Protein AF-A0A483YXN3-F1 (afdb_monomer_lite)

pLDDT: mean 80.59, std 6.84, range [56.97, 89.44]

Organism: Klebsiella pneumoniae (NCBI:txid573)

Radius of gyration: 17.23 Å; chains: 1; bounding box: 40×21×51 Å

Sequence (98 aa):
ALVPIDTSTLFNSQFREVVIKGTRLTGRIGYSANYAAYVHEAKGIHLGKNTPRPVRKGEAPGSRGNIWDTSGEPKFLEKGAENARDRVDAVIRREMEL

Foldseek 3Di:
DQADDQPCQFVVQWDWDWDDDPPDIDIDIDGPDPCVVVRQQPPCPCACVFAADDDDVPDDTNPRTHPHYNRHDRNCRVVVCVVCVVVVVVVVVVVVVD

Secondary structure (DSSP, 8-state):
--S--SSSHHHHTEEEEEEEETTEEEEEEEES-TTHHHHHS---TTTTTT-BPPPPTTSPTTTT-BSS-TT--TTHHHHHHHHHHHHHHHHHHHHH--

Structure (mmCIF, N/CA/C/O backbone):
data_AF-A0A483YXN3-F1
#
_entry.id   AF-A0A483YXN3-F1
#
loop_
_atom_site.group_PDB
_atom_site.id
_atom_site.type_symbol
_atom_site.label_atom_id
_atom_site.label_alt_id
_atom_site.label_comp_id
_atom_site.label_asym_id
_atom_site.label_entity_id
_atom_site.label_seq_id
_atom_site.pdbx_PDB_ins_code
_atom_site.Cartn_x
_atom_site.Cartn_y
_atom_site.Cartn_z
_atom_site.occupancy
_atom_site.B_iso_or_equiv
_atom_site.auth_seq_id
_atom_site.auth_comp_id
_atom_site.auth_asym_id
_atom_site.auth_atom_id
_atom_site.pdbx_PDB_model_num
ATOM 1 N N . ALA A 1 1 ? 1.041 6.974 -2.400 1.00 56.97 1 ALA A N 1
ATOM 2 C CA . ALA A 1 1 ? 0.343 5.802 -1.829 1.00 56.97 1 ALA A CA 1
ATOM 3 C C . ALA A 1 1 ? 1.395 4.733 -1.578 1.00 56.97 1 ALA A C 1
ATOM 5 O O . ALA A 1 1 ? 2.234 4.574 -2.446 1.00 56.97 1 ALA A O 1
ATOM 6 N N . LEU A 1 2 ? 1.362 4.019 -0.446 1.00 64.81 2 LEU A N 1
ATOM 7 C CA . LEU A 1 2 ? 2.422 3.075 -0.028 1.00 64.81 2 LEU A CA 1
ATOM 8 C C . LEU A 1 2 ? 2.537 1.799 -0.888 1.00 64.81 2 LEU A C 1
ATOM 10 O O . LEU A 1 2 ? 3.262 0.873 -0.544 1.00 64.81 2 LEU A O 1
ATOM 14 N N . VAL A 1 3 ? 1.828 1.732 -2.013 1.00 64.06 3 VAL A N 1
ATOM 15 C CA . VAL A 1 3 ? 1.590 0.517 -2.794 1.00 64.06 3 VAL A CA 1
ATOM 16 C C . VAL A 1 3 ? 2.139 0.708 -4.207 1.00 64.06 3 VAL A C 1
ATOM 18 O O . VAL A 1 3 ? 1.851 1.741 -4.812 1.00 64.06 3 VAL A O 1
ATOM 21 N N . PRO A 1 4 ? 2.874 -0.265 -4.773 1.00 66.38 4 PRO A N 1
ATOM 22 C CA . PRO A 1 4 ? 3.315 -0.196 -6.160 1.00 66.38 4 PRO A CA 1
ATOM 23 C C . PRO A 1 4 ? 2.124 -0.345 -7.119 1.00 66.38 4 PRO A C 1
ATOM 25 O O . PRO A 1 4 ? 1.249 -1.195 -6.927 1.00 66.38 4 PRO A O 1
ATOM 28 N N . ILE A 1 5 ? 2.100 0.479 -8.168 1.00 69.25 5 ILE A N 1
ATOM 29 C CA . ILE A 1 5 ? 1.010 0.552 -9.147 1.00 69.25 5 ILE A CA 1
ATOM 30 C C . ILE A 1 5 ? 1.534 0.036 -10.494 1.00 69.25 5 ILE A C 1
ATOM 32 O O . ILE A 1 5 ? 2.441 0.620 -11.068 1.00 69.25 5 ILE A O 1
ATOM 36 N N . ASP A 1 6 ? 0.981 -1.082 -10.973 1.00 73.38 6 ASP A N 1
ATOM 37 C CA . ASP A 1 6 ? 1.198 -1.597 -12.340 1.00 73.38 6 ASP A CA 1
ATOM 38 C C . ASP A 1 6 ? -0.126 -1.497 -13.114 1.00 73.38 6 ASP A C 1
ATOM 40 O O . ASP A 1 6 ? -0.366 -0.552 -13.852 1.00 73.38 6 ASP A O 1
ATOM 44 N N . THR A 1 7 ? -1.073 -2.392 -12.828 1.00 75.56 7 THR A N 1
ATOM 45 C CA . THR A 1 7 ? -2.423 -2.399 -13.423 1.00 75.56 7 THR A CA 1
ATOM 46 C C . THR A 1 7 ? -3.468 -1.664 -12.577 1.00 75.56 7 THR A C 1
ATOM 48 O O . THR A 1 7 ? -4.666 -1.816 -12.802 1.00 75.56 7 THR A O 1
ATOM 51 N N . SER A 1 8 ? -3.046 -0.963 -11.521 1.00 80.94 8 SER A N 1
ATOM 52 C CA . SER A 1 8 ? -3.906 -0.421 -10.450 1.00 80.94 8 SER A CA 1
ATOM 53 C C . SER A 1 8 ? -4.740 -1.450 -9.673 1.00 80.94 8 SER A C 1
ATOM 55 O O . SER A 1 8 ? -5.383 -1.084 -8.695 1.00 80.94 8 SER A O 1
ATOM 57 N N . THR A 1 9 ? -4.690 -2.741 -10.020 1.00 84.38 9 THR A N 1
ATOM 58 C CA . THR A 1 9 ? -5.480 -3.801 -9.373 1.00 84.38 9 THR A CA 1
ATOM 59 C C . THR A 1 9 ? -5.239 -3.866 -7.867 1.00 84.38 9 THR A C 1
ATOM 61 O O . THR A 1 9 ? -6.196 -3.873 -7.101 1.00 84.38 9 THR A O 1
ATOM 64 N N . LEU A 1 10 ? -3.975 -3.852 -7.426 1.00 83.81 10 LEU A N 1
ATOM 65 C CA . LEU A 1 10 ? -3.648 -3.900 -5.999 1.00 83.81 10 LEU A CA 1
ATOM 66 C C . LEU A 1 10 ? -4.200 -2.672 -5.278 1.00 83.81 10 LEU A C 1
ATOM 68 O O . LEU A 1 10 ? -4.895 -2.805 -4.277 1.00 83.81 10 LEU A O 1
ATOM 72 N N . PHE A 1 11 ? -3.948 -1.481 -5.819 1.00 83.88 11 PHE A N 1
ATOM 73 C CA . PHE A 1 11 ? -4.433 -0.235 -5.237 1.00 83.88 11 PHE A CA 1
ATOM 74 C C . PHE A 1 11 ? -5.967 -0.206 -5.139 1.00 83.88 11 PHE A C 1
ATOM 76 O O . PHE A 1 11 ? -6.495 0.125 -4.081 1.00 83.88 11 PHE A O 1
ATOM 83 N N . ASN A 1 12 ? -6.666 -0.624 -6.196 1.00 84.69 12 ASN A N 1
ATOM 84 C CA . ASN A 1 12 ? -8.129 -0.663 -6.261 1.00 84.69 12 ASN A CA 1
ATOM 85 C C . ASN A 1 12 ? -8.752 -1.794 -5.428 1.00 84.69 12 ASN A C 1
ATOM 87 O O . ASN A 1 12 ? -9.950 -1.775 -5.178 1.00 84.69 12 ASN A O 1
ATOM 91 N N . SER A 1 13 ? -7.958 -2.773 -4.988 1.00 87.56 13 SER A N 1
ATOM 92 C CA . SER A 1 13 ? -8.417 -3.859 -4.113 1.00 87.56 13 SER A CA 1
ATOM 93 C C . SER A 1 13 ? -8.482 -3.470 -2.631 1.00 87.56 13 SER A C 1
ATOM 95 O O . SER A 1 13 ? -8.862 -4.293 -1.799 1.00 87.56 13 SER A O 1
ATOM 97 N N . GLN A 1 14 ? -8.091 -2.237 -2.287 1.00 88.12 14 GLN A N 1
ATOM 98 C CA . GLN A 1 14 ? -8.144 -1.721 -0.921 1.00 88.12 14 GLN A CA 1
ATOM 99 C C . GLN A 1 14 ? -9.573 -1.659 -0.393 1.00 88.12 14 GLN A C 1
ATOM 101 O O . GLN A 1 14 ? -10.455 -1.094 -1.035 1.00 88.12 14 GLN A O 1
ATOM 106 N N . PHE A 1 15 ? -9.775 -2.143 0.828 1.00 87.19 15 PHE A N 1
ATOM 107 C CA . PHE A 1 15 ? -11.040 -2.014 1.539 1.00 87.19 15 PHE A CA 1
ATOM 108 C C . PHE A 1 15 ? -10.829 -1.581 2.991 1.00 87.19 15 PHE A C 1
ATOM 110 O O . PHE A 1 15 ? -9.769 -1.792 3.589 1.00 87.19 15 PHE A O 1
ATOM 117 N N . ARG A 1 16 ? -11.871 -0.963 3.553 1.00 84.94 16 ARG A N 1
ATOM 118 C CA . ARG A 1 16 ? -12.004 -0.652 4.978 1.00 84.94 16 ARG A CA 1
ATOM 119 C C . ARG A 1 16 ? -13.389 -1.102 5.419 1.00 84.94 16 ARG A C 1
ATOM 121 O O . ARG A 1 16 ? -14.367 -0.785 4.751 1.00 84.94 16 ARG A O 1
ATOM 128 N N . GLU A 1 17 ? -13.459 -1.842 6.509 1.00 84.50 17 GLU A N 1
ATOM 129 C CA . GLU A 1 17 ? -14.690 -2.397 7.061 1.00 84.50 17 GLU A CA 1
ATOM 130 C C . GLU A 1 17 ? -14.756 -2.065 8.553 1.00 84.50 17 GLU A C 1
ATOM 132 O O . GLU A 1 17 ? -13.751 -2.135 9.259 1.00 84.50 17 GLU A O 1
ATOM 137 N N . VAL A 1 18 ? -15.942 -1.714 9.038 1.00 82.12 18 VAL A N 1
ATOM 138 C CA . VAL A 1 18 ? -16.224 -1.547 10.463 1.00 82.12 18 VAL A CA 1
ATOM 139 C C . VAL A 1 18 ? -17.368 -2.491 10.806 1.00 82.12 18 VAL A C 1
ATOM 141 O O . VAL A 1 18 ? -18.446 -2.402 10.228 1.00 82.12 18 VAL A O 1
ATOM 144 N N . VAL A 1 19 ? -17.118 -3.423 11.722 1.00 85.31 19 VAL A N 1
ATOM 145 C CA . VAL A 1 19 ? -18.086 -4.435 12.149 1.00 85.31 19 VAL A CA 1
ATOM 146 C C . VAL A 1 19 ? -18.486 -4.163 13.594 1.00 85.31 19 VAL A C 1
ATOM 148 O O . VAL A 1 19 ? -17.636 -4.183 14.486 1.00 85.31 19 VAL A O 1
ATOM 151 N N . ILE A 1 20 ? -19.783 -3.961 13.824 1.00 82.50 20 ILE A N 1
ATOM 152 C CA . ILE A 1 20 ? -20.385 -3.805 15.154 1.00 82.50 20 ILE A CA 1
ATOM 153 C C . ILE A 1 20 ? -20.970 -5.156 15.575 1.00 82.50 20 ILE A C 1
ATOM 155 O O . ILE A 1 20 ? -21.809 -5.722 14.875 1.00 82.50 20 ILE A O 1
ATOM 159 N N . LYS A 1 21 ? -20.527 -5.701 16.711 1.00 84.88 21 LYS A N 1
ATOM 160 C CA . LYS A 1 21 ? -21.099 -6.912 17.322 1.00 84.88 21 LYS A CA 1
ATOM 161 C C . LYS A 1 21 ? -21.409 -6.654 18.790 1.00 84.88 21 LYS A C 1
ATOM 163 O O . LYS A 1 21 ? -20.525 -6.764 19.640 1.00 84.88 21 LYS A O 1
ATOM 168 N N . GLY A 1 22 ? -22.670 -6.331 19.079 1.00 82.31 22 GLY A N 1
ATOM 169 C CA . GLY A 1 22 ? -23.096 -5.924 20.418 1.00 82.31 22 GLY A CA 1
ATOM 170 C C . GLY A 1 22 ? -22.333 -4.674 20.854 1.00 82.31 22 GLY A C 1
ATOM 171 O O . GLY A 1 22 ? -22.337 -3.678 20.144 1.00 82.31 22 GLY A O 1
ATOM 172 N N . THR A 1 23 ? -21.615 -4.763 21.972 1.00 80.00 23 THR A N 1
ATOM 173 C CA . THR A 1 23 ? -20.763 -3.685 22.504 1.00 80.00 23 THR A CA 1
ATOM 174 C C . THR A 1 23 ? -19.349 -3.660 21.917 1.00 80.00 23 THR A C 1
ATOM 176 O O . THR A 1 23 ? -18.534 -2.828 22.309 1.00 80.00 23 THR A O 1
ATOM 179 N N . ARG A 1 24 ? -19.011 -4.582 21.002 1.00 79.94 24 ARG A N 1
ATOM 180 C CA . ARG A 1 24 ? -17.675 -4.663 20.405 1.00 79.94 24 ARG A CA 1
ATOM 181 C C . ARG A 1 24 ? -17.660 -4.074 19.002 1.00 79.94 24 ARG A C 1
ATOM 183 O O . ARG A 1 24 ? -18.245 -4.644 18.080 1.00 79.94 24 ARG A O 1
ATOM 190 N N . LEU A 1 25 ? -16.893 -3.002 18.833 1.00 81.56 25 LEU A N 1
ATOM 191 C CA . LEU A 1 25 ? -16.550 -2.433 17.535 1.00 81.56 25 LEU A CA 1
ATOM 192 C C . LEU A 1 25 ? -15.243 -3.045 17.015 1.00 81.56 25 LEU A C 1
ATOM 194 O O . LEU A 1 25 ? -14.285 -3.231 17.764 1.00 81.56 25 LEU A O 1
ATOM 198 N N . THR A 1 26 ? -15.186 -3.419 15.739 1.00 84.00 26 THR A N 1
ATOM 199 C CA . THR A 1 26 ? -13.973 -3.957 15.103 1.00 84.00 26 THR A CA 1
ATOM 200 C C . THR A 1 26 ? -13.753 -3.287 13.753 1.00 84.00 26 THR A C 1
ATOM 202 O O . THR A 1 26 ? -14.507 -3.528 12.815 1.00 84.00 26 THR A O 1
ATOM 205 N N . GLY A 1 27 ? -12.699 -2.478 13.646 1.00 82.25 27 GLY A N 1
ATOM 206 C CA . GLY A 1 27 ? -12.221 -1.943 12.372 1.00 82.25 27 GLY A CA 1
ATOM 207 C C . GLY A 1 27 ? -11.276 -2.922 11.671 1.00 82.25 27 GLY A C 1
ATOM 208 O O . GLY A 1 27 ? -10.437 -3.555 12.312 1.00 82.25 27 GLY A O 1
ATOM 209 N N . ARG A 1 28 ? -11.403 -3.053 10.351 1.00 84.06 28 ARG A N 1
ATOM 210 C CA . ARG A 1 28 ? -10.522 -3.841 9.485 1.00 84.06 28 ARG A CA 1
ATOM 211 C C . ARG A 1 28 ? -10.138 -3.011 8.278 1.00 84.06 28 ARG A C 1
ATOM 213 O O . ARG A 1 28 ? -10.975 -2.346 7.678 1.00 84.06 28 ARG A O 1
ATOM 220 N N . ILE A 1 29 ? -8.879 -3.096 7.884 1.00 83.38 29 ILE A N 1
ATOM 221 C CA . ILE A 1 29 ? -8.420 -2.589 6.598 1.00 83.38 29 ILE A CA 1
ATOM 222 C C . ILE A 1 29 ? -7.639 -3.696 5.902 1.00 83.38 29 ILE A C 1
ATOM 224 O O . ILE A 1 29 ? -7.010 -4.521 6.566 1.00 83.38 29 ILE A O 1
ATOM 228 N N . GLY A 1 30 ? -7.685 -3.742 4.579 1.00 86.50 30 GLY A N 1
ATOM 229 C CA . GLY A 1 30 ? -7.039 -4.819 3.846 1.00 86.50 30 GLY A CA 1
ATOM 230 C C . GLY A 1 30 ? -7.095 -4.638 2.342 1.00 86.50 30 GLY A C 1
ATOM 231 O O . GLY A 1 30 ? -7.477 -3.584 1.835 1.00 86.50 30 GLY A O 1
ATOM 232 N N . TYR A 1 31 ? -6.667 -5.684 1.643 1.00 88.50 31 TYR A N 1
ATOM 233 C CA . TYR A 1 31 ? -6.608 -5.753 0.189 1.00 88.50 31 TYR A CA 1
ATOM 234 C C . TYR A 1 31 ? -7.236 -7.076 -0.238 1.00 88.50 31 TYR A C 1
ATOM 236 O O . TYR A 1 31 ? -6.901 -8.118 0.323 1.00 88.50 31 TYR A O 1
ATOM 244 N N . SER A 1 32 ? -8.143 -7.048 -1.212 1.00 89.12 32 SER A N 1
ATOM 245 C CA . SER A 1 32 ? -8.775 -8.266 -1.739 1.00 89.12 32 SER A CA 1
ATOM 246 C C . SER A 1 32 ? -7.909 -8.998 -2.771 1.00 89.12 32 SER A C 1
ATOM 248 O O . SER A 1 32 ? -8.174 -10.152 -3.102 1.00 89.12 32 SER A O 1
ATOM 250 N N . ALA A 1 33 ? -6.848 -8.363 -3.275 1.00 87.31 33 ALA A N 1
ATOM 251 C CA . ALA A 1 33 ? -5.899 -9.006 -4.170 1.00 87.31 33 ALA A CA 1
ATOM 252 C C . ALA A 1 33 ? -4.991 -9.980 -3.400 1.00 87.31 33 ALA A C 1
ATOM 254 O O . ALA A 1 33 ? -4.136 -9.554 -2.628 1.00 87.31 33 ALA A O 1
ATOM 255 N N . ASN A 1 34 ? -5.095 -11.284 -3.682 1.00 86.88 34 ASN A N 1
ATOM 256 C CA . ASN A 1 34 ? -4.282 -12.322 -3.025 1.00 86.88 34 ASN A CA 1
ATOM 257 C C . ASN A 1 34 ? -2.770 -12.063 -3.116 1.00 86.88 34 ASN A C 1
ATOM 259 O O . ASN A 1 34 ? -2.018 -12.375 -2.194 1.00 86.88 34 ASN A O 1
ATOM 263 N N . TYR A 1 35 ? -2.309 -11.454 -4.213 1.00 84.81 35 TYR A N 1
ATOM 264 C CA . TYR A 1 35 ? -0.889 -11.168 -4.394 1.00 84.81 35 TYR A CA 1
ATOM 265 C C . TYR A 1 35 ? -0.358 -10.032 -3.498 1.00 84.81 35 TYR A C 1
ATOM 267 O O . TYR A 1 35 ? 0.852 -9.806 -3.455 1.00 84.81 35 TYR A O 1
ATOM 275 N N . ALA A 1 36 ? -1.231 -9.345 -2.749 1.00 85.19 36 ALA A N 1
ATOM 276 C CA . ALA A 1 36 ? -0.859 -8.306 -1.793 1.00 85.19 36 ALA A CA 1
ATOM 277 C C . ALA A 1 36 ? 0.143 -8.806 -0.745 1.00 85.19 36 ALA A C 1
ATOM 279 O O . ALA A 1 36 ? 1.079 -8.079 -0.428 1.00 85.19 36 ALA A O 1
ATOM 280 N N . ALA A 1 37 ? -0.001 -10.047 -0.259 1.00 85.38 37 ALA A N 1
ATOM 281 C CA . ALA A 1 37 ? 0.908 -10.633 0.729 1.00 85.38 37 ALA A CA 1
ATOM 282 C C . ALA A 1 37 ? 2.347 -10.755 0.195 1.00 85.38 37 ALA A C 1
ATOM 284 O O . ALA A 1 37 ? 3.302 -10.387 0.872 1.00 85.38 37 ALA A O 1
ATOM 285 N N . TYR A 1 38 ? 2.514 -11.186 -1.058 1.00 85.50 38 TYR A N 1
ATOM 286 C CA . TYR A 1 38 ? 3.838 -11.289 -1.679 1.00 85.50 38 TYR A CA 1
ATOM 287 C C . TYR A 1 38 ? 4.476 -9.917 -1.912 1.00 85.50 38 TYR A C 1
ATOM 289 O O . TYR A 1 38 ? 5.679 -9.752 -1.725 1.00 85.50 38 TYR A O 1
ATOM 297 N N . VAL A 1 39 ? 3.677 -8.918 -2.302 1.00 83.62 39 VAL A N 1
ATOM 298 C CA . VAL A 1 39 ? 4.155 -7.535 -2.460 1.00 83.62 39 VAL A CA 1
ATOM 299 C C . VAL A 1 39 ? 4.513 -6.927 -1.101 1.00 83.62 39 VAL A C 1
ATOM 301 O O . VAL A 1 39 ? 5.486 -6.187 -1.001 1.00 83.62 39 VAL A O 1
ATOM 304 N N . HIS A 1 40 ? 3.756 -7.264 -0.057 1.00 84.69 40 HIS A N 1
ATOM 305 C CA . HIS A 1 40 ? 3.970 -6.808 1.313 1.00 84.69 40 HIS A CA 1
ATOM 306 C C . HIS A 1 40 ? 5.298 -7.324 1.891 1.00 84.69 40 HIS A C 1
ATOM 308 O O . HIS A 1 40 ? 6.032 -6.543 2.497 1.00 84.69 40 HIS A O 1
ATOM 314 N N . GLU A 1 41 ? 5.627 -8.596 1.647 1.00 86.19 41 GLU A N 1
ATOM 315 C CA . GLU A 1 41 ? 6.882 -9.233 2.083 1.00 86.19 41 GLU A CA 1
ATOM 316 C C . GLU A 1 41 ? 8.087 -8.941 1.176 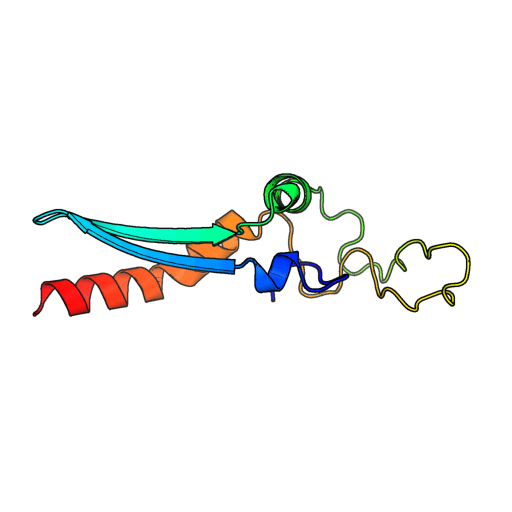1.00 86.19 41 GLU A C 1
ATOM 318 O O . GLU A 1 41 ? 9.220 -9.320 1.486 1.00 86.19 41 GLU A O 1
ATOM 323 N N . ALA A 1 42 ? 7.885 -8.289 0.030 1.00 84.88 42 ALA A N 1
ATOM 324 C CA . ALA A 1 42 ? 8.980 -8.003 -0.883 1.00 84.88 42 ALA A CA 1
ATOM 325 C C . ALA A 1 42 ? 10.026 -7.108 -0.200 1.00 84.88 42 ALA A C 1
ATOM 327 O O . ALA A 1 42 ? 9.710 -6.047 0.329 1.00 84.88 42 ALA A O 1
ATOM 328 N N . LYS A 1 43 ? 11.306 -7.486 -0.296 1.00 79.81 43 LYS A N 1
ATOM 329 C CA . LYS A 1 43 ? 12.450 -6.799 0.342 1.00 79.81 43 LYS A CA 1
ATOM 330 C C . LYS A 1 43 ? 12.691 -5.348 -0.123 1.00 79.81 43 LYS A C 1
ATOM 332 O O . LYS A 1 43 ? 13.701 -4.759 0.239 1.00 79.81 43 LYS A O 1
ATOM 337 N N . GLY A 1 44 ? 11.837 -4.790 -0.986 1.00 76.44 44 GLY A N 1
ATOM 338 C CA . GLY A 1 44 ? 11.974 -3.420 -1.487 1.00 76.44 44 GLY A CA 1
ATOM 339 C C . GLY A 1 44 ? 13.248 -3.170 -2.297 1.00 76.44 44 GLY A C 1
ATOM 340 O O . GLY A 1 44 ? 13.679 -2.032 -2.416 1.00 76.44 44 GLY A O 1
ATOM 341 N N . ILE A 1 45 ? 13.870 -4.207 -2.872 1.00 80.38 45 ILE A N 1
ATOM 342 C CA . ILE A 1 45 ? 15.197 -4.102 -3.509 1.00 80.38 45 ILE A CA 1
ATOM 343 C C . ILE A 1 45 ? 15.271 -3.101 -4.674 1.00 80.38 45 ILE A C 1
ATOM 345 O O . ILE A 1 45 ? 16.371 -2.679 -5.024 1.00 80.38 45 ILE A O 1
ATOM 349 N N . HIS A 1 46 ? 14.132 -2.735 -5.272 1.00 76.75 46 HIS A N 1
ATOM 350 C CA . HIS A 1 46 ? 14.024 -1.764 -6.367 1.00 76.75 46 HIS A CA 1
ATOM 351 C C . HIS A 1 46 ? 13.424 -0.419 -5.931 1.00 76.75 46 HIS A C 1
AT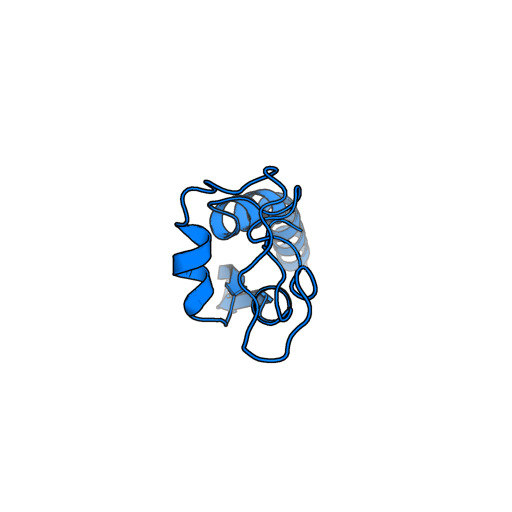OM 353 O O . HIS A 1 46 ? 13.193 0.439 -6.781 1.00 76.75 46 HIS A O 1
ATOM 359 N N . LEU A 1 47 ? 13.181 -0.221 -4.632 1.00 80.44 47 LEU A N 1
ATOM 360 C CA . LEU A 1 47 ? 12.621 1.016 -4.096 1.00 80.44 47 LEU A CA 1
ATOM 361 C C . LEU A 1 47 ? 13.512 2.211 -4.442 1.00 80.44 47 LEU A C 1
ATOM 363 O O . LEU A 1 47 ? 14.702 2.211 -4.135 1.00 80.44 47 LEU A O 1
ATOM 367 N N . GLY A 1 48 ? 12.938 3.208 -5.122 1.00 74.75 48 GLY A N 1
ATOM 368 C CA . GLY A 1 48 ? 13.635 4.441 -5.499 1.00 74.75 48 GLY A CA 1
ATOM 369 C C . GLY A 1 48 ? 14.734 4.263 -6.552 1.00 74.75 48 GLY A C 1
ATOM 370 O O . GLY A 1 48 ? 15.400 5.231 -6.902 1.00 74.75 48 GLY A O 1
ATOM 371 N N . LYS A 1 49 ? 14.928 3.050 -7.088 1.00 82.31 49 LYS A N 1
ATOM 372 C CA . LYS A 1 49 ? 15.975 2.762 -8.082 1.00 82.31 49 LYS A CA 1
ATOM 373 C C . LYS A 1 49 ? 15.559 3.068 -9.518 1.00 82.31 49 LYS A C 1
ATOM 375 O O . LYS A 1 49 ? 16.355 2.834 -10.422 1.00 82.31 49 LYS A O 1
ATOM 380 N N . ASN A 1 50 ? 14.318 3.516 -9.738 1.00 82.19 50 ASN A N 1
ATOM 381 C CA . ASN A 1 50 ? 13.737 3.737 -11.067 1.00 82.19 50 ASN A CA 1
ATOM 382 C C . ASN A 1 50 ? 13.960 2.540 -12.008 1.00 82.19 50 ASN A C 1
ATOM 384 O O . ASN A 1 50 ? 14.291 2.711 -13.176 1.00 82.19 50 ASN A O 1
ATOM 388 N N . THR A 1 51 ? 13.865 1.314 -11.475 1.00 84.81 51 THR A N 1
ATOM 389 C CA . THR A 1 51 ? 14.053 0.098 -12.272 1.00 84.81 51 THR A CA 1
ATOM 390 C C . THR A 1 51 ? 12.800 -0.138 -13.115 1.00 84.81 51 THR A C 1
ATOM 392 O O . THR A 1 51 ? 11.759 -0.452 -12.519 1.00 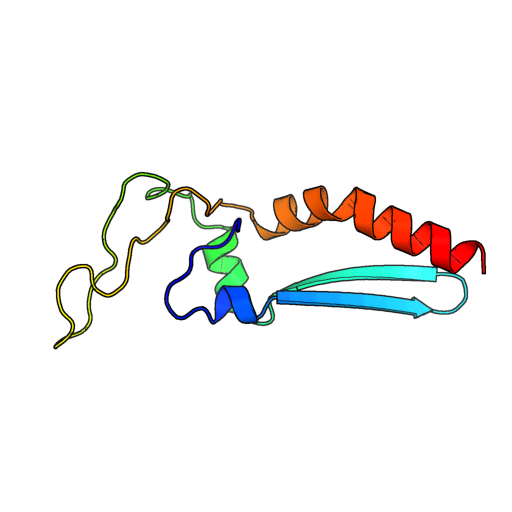84.81 51 THR A O 1
ATOM 395 N N . PRO A 1 52 ? 12.875 -0.043 -14.460 1.00 86.38 52 PRO A N 1
ATOM 396 C CA . PRO A 1 52 ? 11.715 -0.254 -15.313 1.00 86.38 52 PRO A CA 1
ATOM 397 C C . PRO A 1 52 ? 11.207 -1.687 -15.182 1.00 86.38 52 PRO A C 1
ATOM 399 O O . PRO A 1 52 ? 11.987 -2.640 -15.093 1.00 86.38 52 PRO A O 1
ATOM 402 N N . ARG A 1 53 ? 9.887 -1.853 -15.174 1.00 85.56 53 ARG A N 1
ATOM 403 C CA . ARG A 1 53 ? 9.266 -3.173 -15.121 1.00 85.56 53 ARG A CA 1
ATOM 404 C C . ARG A 1 53 ? 9.464 -3.898 -16.466 1.00 85.56 53 ARG A C 1
ATOM 406 O O . ARG A 1 53 ? 9.377 -3.254 -17.514 1.00 85.56 53 ARG A O 1
ATOM 413 N N . PRO A 1 54 ? 9.700 -5.226 -16.466 1.00 87.06 54 PRO A N 1
ATOM 414 C CA . PRO A 1 54 ? 9.785 -5.997 -17.702 1.00 87.06 54 PRO A CA 1
ATOM 415 C C . PRO A 1 54 ? 8.512 -5.845 -18.534 1.00 87.06 54 PRO A C 1
ATOM 417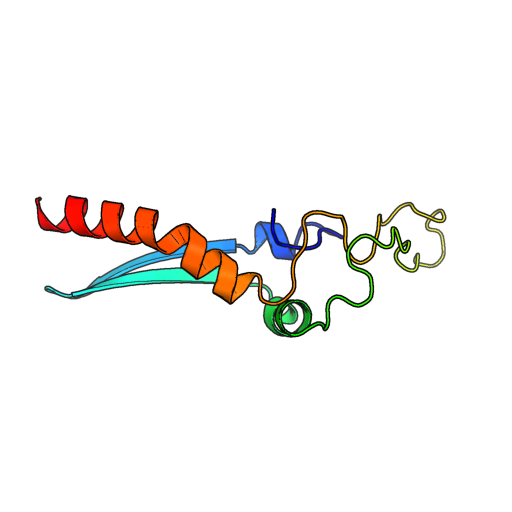 O O . PRO A 1 54 ? 7.407 -5.991 -18.008 1.00 87.06 54 PRO A O 1
ATOM 420 N N . VAL A 1 55 ? 8.675 -5.558 -19.822 1.00 87.56 55 VAL A N 1
ATOM 421 C CA . VAL A 1 55 ? 7.564 -5.368 -20.761 1.00 87.56 55 VAL A CA 1
ATOM 422 C C . VAL A 1 55 ? 7.156 -6.687 -21.404 1.00 87.56 55 VAL A C 1
ATOM 424 O O . VAL A 1 55 ? 7.979 -7.591 -21.574 1.00 87.56 55 VAL A O 1
ATOM 427 N N . ARG A 1 56 ? 5.876 -6.822 -21.759 1.00 86.50 56 ARG A N 1
ATOM 428 C CA . ARG A 1 56 ? 5.398 -7.981 -22.525 1.00 86.50 56 ARG A CA 1
ATOM 429 C C . ARG A 1 56 ? 5.784 -7.830 -23.996 1.00 86.50 56 ARG A C 1
ATOM 431 O O . ARG A 1 56 ? 6.082 -6.738 -24.474 1.00 86.50 56 ARG A O 1
ATOM 438 N N . LYS A 1 57 ? 5.750 -8.935 -24.745 1.00 89.44 57 LYS A N 1
ATOM 439 C CA . LYS A 1 57 ? 5.992 -8.910 -26.194 1.00 89.44 57 LYS A CA 1
ATOM 440 C C . LYS A 1 57 ? 5.000 -7.949 -26.868 1.00 89.44 57 LYS A C 1
ATOM 442 O O . LYS A 1 57 ? 3.796 -8.163 -26.776 1.00 89.44 57 LYS A O 1
ATOM 447 N N . GLY A 1 58 ? 5.521 -6.925 -27.544 1.00 89.06 58 GLY A N 1
ATOM 448 C CA . GLY A 1 58 ? 4.727 -5.893 -28.224 1.00 89.06 58 GLY A CA 1
ATOM 449 C C . GLY A 1 58 ? 4.473 -4.618 -27.409 1.00 89.06 58 GLY A C 1
ATOM 450 O O . GLY A 1 58 ? 3.948 -3.659 -27.962 1.00 89.06 58 GLY A O 1
ATOM 451 N N . GLU A 1 59 ? 4.866 -4.566 -26.133 1.00 88.38 59 GLU A N 1
ATOM 452 C CA . GLU A 1 59 ? 4.813 -3.343 -25.320 1.00 88.38 59 GLU A CA 1
ATOM 453 C C . GLU A 1 59 ? 6.118 -2.533 -25.469 1.00 88.38 59 GLU A C 1
ATOM 455 O O . GLU A 1 59 ? 7.213 -3.096 -25.547 1.00 88.38 59 GLU A O 1
ATOM 460 N N . ALA A 1 60 ? 6.018 -1.199 -25.494 1.00 87.62 60 ALA A N 1
ATOM 461 C CA . ALA A 1 60 ? 7.187 -0.320 -25.580 1.00 87.62 60 ALA A CA 1
ATOM 462 C C . ALA A 1 60 ? 8.003 -0.345 -24.269 1.00 87.62 60 ALA A C 1
ATOM 464 O O . ALA A 1 60 ? 7.393 -0.327 -23.192 1.00 87.62 60 ALA A O 1
ATOM 465 N N . PRO A 1 61 ? 9.353 -0.334 -24.310 1.00 85.62 61 PRO A N 1
ATOM 466 C CA . PRO A 1 61 ? 10.185 -0.228 -23.110 1.00 85.62 61 PRO A CA 1
ATOM 467 C C . PRO A 1 61 ? 9.761 0.943 -22.211 1.00 85.62 61 PRO A C 1
ATOM 469 O O . PRO A 1 61 ? 9.542 2.052 -22.689 1.00 85.62 61 PRO A O 1
ATOM 472 N N . GLY A 1 62 ? 9.617 0.692 -20.906 1.00 82.00 62 GLY A N 1
ATOM 473 C CA . GLY A 1 62 ? 9.215 1.707 -19.921 1.00 82.00 62 GLY A CA 1
ATOM 474 C C . GLY A 1 62 ? 7.708 1.990 -19.828 1.00 8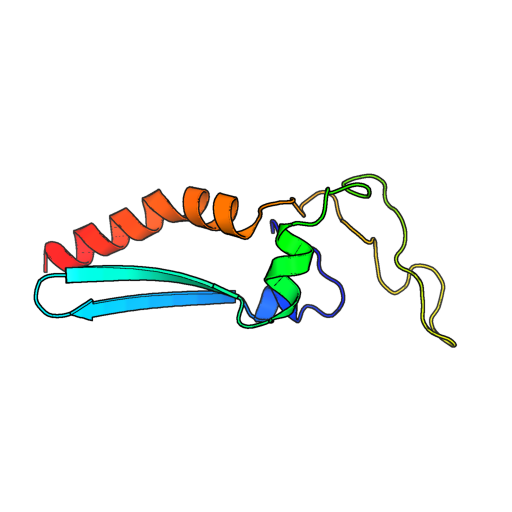2.00 62 GLY A C 1
ATOM 475 O O . GLY A 1 62 ? 7.281 2.639 -18.879 1.00 82.00 62 GLY A O 1
ATOM 476 N N . SER A 1 63 ? 6.879 1.446 -20.727 1.00 85.25 63 SER A N 1
ATOM 477 C CA . SER A 1 63 ? 5.418 1.674 -20.731 1.00 85.25 63 SER A CA 1
ATOM 478 C C . SER A 1 63 ? 4.676 1.179 -19.480 1.00 85.25 63 SER A C 1
ATOM 480 O O . SER A 1 63 ? 3.555 1.606 -19.223 1.00 85.25 63 SER A O 1
ATOM 482 N N . ARG A 1 64 ? 5.295 0.297 -18.688 1.00 81.88 64 ARG A N 1
ATOM 483 C CA . ARG A 1 64 ? 4.718 -0.303 -17.472 1.00 81.88 64 ARG A CA 1
ATOM 484 C C . ARG A 1 64 ? 5.159 0.366 -16.163 1.00 81.88 64 ARG A C 1
ATOM 486 O O . ARG A 1 64 ? 4.893 -0.171 -15.088 1.00 81.88 64 ARG A O 1
ATOM 493 N N . GLY A 1 65 ? 5.889 1.480 -16.243 1.00 81.75 65 GLY A N 1
ATOM 494 C CA . GLY A 1 65 ? 6.458 2.152 -15.074 1.00 81.75 65 GLY A CA 1
ATOM 495 C C . GLY A 1 65 ? 7.545 1.335 -14.365 1.00 81.75 65 GLY A C 1
ATOM 496 O O . GLY A 1 65 ? 8.090 0.370 -14.915 1.00 81.75 65 GLY A O 1
ATOM 497 N N . ASN A 1 66 ? 7.881 1.730 -13.136 1.00 84.12 66 ASN A N 1
ATOM 498 C CA . ASN A 1 66 ? 8.930 1.081 -12.350 1.00 84.12 66 ASN A CA 1
ATOM 499 C C . ASN A 1 66 ? 8.385 -0.038 -11.448 1.00 84.12 66 ASN A C 1
ATOM 501 O O . ASN A 1 66 ? 7.207 -0.089 -11.088 1.00 84.12 66 ASN A O 1
ATOM 505 N N . ILE A 1 67 ? 9.261 -0.965 -11.047 1.00 76.81 67 ILE A N 1
ATOM 506 C CA . ILE A 1 67 ? 8.900 -2.077 -10.147 1.00 76.81 67 ILE A CA 1
ATOM 507 C C . ILE A 1 67 ? 8.480 -1.550 -8.761 1.00 76.81 67 ILE A C 1
ATOM 509 O O . ILE A 1 67 ? 7.567 -2.108 -8.149 1.00 76.81 67 ILE A O 1
ATOM 513 N N . TRP A 1 68 ? 9.103 -0.455 -8.317 1.00 74.44 68 TRP A N 1
ATOM 514 C CA . TRP A 1 68 ? 8.753 0.318 -7.127 1.00 74.44 68 TRP A CA 1
ATOM 515 C C . TRP A 1 68 ? 9.024 1.800 -7.392 1.00 74.44 68 TRP A C 1
ATOM 517 O O . TRP A 1 68 ? 10.182 2.204 -7.511 1.00 74.44 68 TRP A O 1
ATOM 527 N N . ASP A 1 69 ? 7.968 2.605 -7.477 1.00 66.12 69 ASP A N 1
ATOM 528 C CA . ASP A 1 69 ? 8.107 4.063 -7.463 1.00 66.12 69 ASP A CA 1
ATOM 529 C C . ASP A 1 69 ? 8.416 4.561 -6.046 1.00 66.12 69 ASP A C 1
ATOM 531 O O . ASP A 1 69 ? 8.225 3.845 -5.062 1.00 66.12 69 ASP A O 1
ATOM 535 N N . THR A 1 70 ? 8.882 5.804 -5.931 1.00 60.16 70 THR A N 1
ATOM 536 C CA . THR A 1 70 ? 9.375 6.423 -4.682 1.00 60.16 70 THR A CA 1
ATOM 537 C C . THR A 1 70 ? 8.394 6.397 -3.510 1.00 60.16 70 THR A C 1
ATOM 539 O O . THR A 1 70 ? 8.810 6.585 -2.372 1.00 60.16 70 THR A O 1
ATOM 542 N N . SER A 1 71 ? 7.104 6.171 -3.769 1.00 65.31 71 SER A N 1
ATOM 543 C CA . SER A 1 71 ? 6.069 6.148 -2.736 1.00 65.31 71 SER A CA 1
ATOM 544 C C . SER A 1 71 ? 5.672 4.756 -2.247 1.00 65.31 71 SER A C 1
ATOM 546 O O . SER A 1 71 ? 4.968 4.685 -1.246 1.00 65.31 71 SER A O 1
ATOM 548 N N . GLY A 1 72 ? 6.083 3.671 -2.916 1.00 66.50 72 GLY A N 1
ATOM 549 C CA . GLY A 1 72 ? 5.749 2.309 -2.493 1.00 66.50 72 GLY A CA 1
ATOM 550 C C . GLY A 1 72 ? 6.674 1.824 -1.380 1.00 66.50 72 GLY A C 1
ATOM 551 O O . GLY A 1 72 ? 7.873 2.042 -1.460 1.00 66.50 72 GLY A O 1
ATOM 552 N N . GLU A 1 73 ? 6.163 1.133 -0.364 1.00 74.69 73 GLU A N 1
AT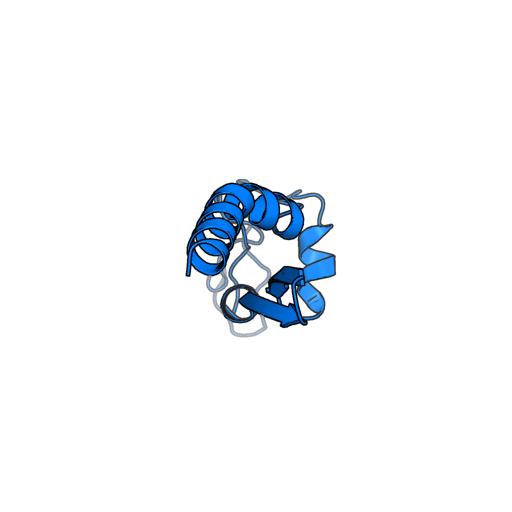OM 553 C CA . GLU A 1 73 ? 6.997 0.661 0.743 1.00 74.69 73 GLU A CA 1
ATOM 554 C C . GLU A 1 73 ? 6.734 -0.815 1.081 1.00 74.69 73 GLU A C 1
ATOM 556 O O . GLU A 1 73 ? 5.577 -1.243 1.127 1.00 74.69 73 GLU A O 1
ATOM 561 N N . PRO A 1 74 ? 7.775 -1.627 1.353 1.00 81.44 74 PRO A N 1
ATOM 562 C CA . PRO A 1 74 ? 7.591 -2.916 2.005 1.00 81.44 74 PRO A CA 1
ATOM 563 C C . PRO A 1 74 ? 6.798 -2.761 3.295 1.00 81.44 74 PRO A C 1
ATOM 565 O O . PRO A 1 74 ? 6.863 -1.727 3.970 1.00 81.44 74 PRO A O 1
ATOM 568 N N . LYS A 1 75 ? 6.070 -3.812 3.656 1.00 85.38 75 LYS A N 1
ATOM 569 C CA . LYS A 1 75 ? 5.204 -3.804 4.833 1.00 85.38 75 LYS A CA 1
ATOM 570 C C . LYS A 1 75 ? 4.065 -2.772 4.784 1.00 85.38 75 LYS A C 1
ATOM 572 O O . LYS A 1 75 ? 3.505 -2.415 5.814 1.00 85.38 75 LYS A O 1
ATOM 577 N N . PHE A 1 76 ? 3.636 -2.350 3.588 1.00 82.75 76 PHE A N 1
ATOM 578 C CA . PHE A 1 76 ? 2.573 -1.344 3.415 1.00 82.75 76 PHE A CA 1
ATOM 579 C C . PHE A 1 76 ? 1.234 -1.679 4.096 1.00 82.75 76 PHE A C 1
ATOM 581 O O . PHE A 1 76 ? 0.476 -0.764 4.400 1.00 82.75 76 PHE A O 1
ATOM 588 N N . LEU A 1 77 ? 0.913 -2.959 4.322 1.00 80.69 77 LEU A N 1
ATOM 589 C CA . LEU A 1 77 ? -0.276 -3.373 5.085 1.00 80.69 77 LEU A CA 1
ATOM 590 C C . LEU A 1 77 ? -0.164 -2.977 6.560 1.00 80.69 77 LEU A C 1
ATOM 592 O O . LEU A 1 77 ? -1.078 -2.352 7.087 1.00 80.69 77 LEU A O 1
ATOM 596 N N . GLU A 1 78 ? 0.962 -3.305 7.196 1.00 83.44 78 GLU A N 1
ATOM 597 C CA . GLU A 1 78 ? 1.246 -2.973 8.598 1.00 83.44 78 GLU A CA 1
ATOM 598 C C . GLU A 1 78 ? 1.316 -1.454 8.764 1.00 83.44 78 GLU A C 1
ATOM 600 O O . GLU A 1 78 ? 0.539 -0.874 9.516 1.00 83.44 78 GLU A O 1
ATOM 605 N N . LYS A 1 79 ? 2.135 -0.788 7.944 1.00 82.69 79 LYS A N 1
ATOM 606 C CA . LYS A 1 79 ? 2.292 0.675 7.972 1.00 82.69 79 LYS A CA 1
ATOM 607 C C . LYS A 1 79 ? 1.007 1.409 7.614 1.00 82.69 79 LYS A C 1
ATOM 609 O O . LYS A 1 79 ? 0.692 2.459 8.164 1.00 82.69 79 LYS A O 1
ATOM 614 N N . GLY A 1 80 ? 0.235 0.864 6.677 1.00 79.06 80 GLY A N 1
ATOM 615 C CA . GLY A 1 80 ? -1.082 1.382 6.327 1.00 79.06 80 GLY A CA 1
ATOM 616 C C . GLY A 1 80 ? -2.060 1.296 7.497 1.00 79.06 80 GLY A C 1
ATOM 617 O O . GLY A 1 80 ? -2.842 2.226 7.691 1.00 79.06 80 GLY A O 1
ATOM 618 N N . ALA A 1 81 ? -1.996 0.222 8.288 1.00 78.31 81 ALA A N 1
ATOM 619 C CA . ALA A 1 81 ? -2.808 0.050 9.489 1.00 78.31 81 ALA A CA 1
ATOM 620 C C . ALA A 1 81 ? -2.375 0.987 10.614 1.00 78.31 81 ALA A C 1
ATOM 622 O O . ALA A 1 81 ? -3.230 1.637 11.209 1.00 78.31 81 ALA A O 1
ATOM 623 N N . GLU A 1 82 ? -1.073 1.130 10.844 1.00 82.00 82 GLU A N 1
ATOM 624 C CA . GLU A 1 82 ? -0.517 2.087 11.804 1.00 82.00 82 GLU A CA 1
ATOM 625 C C . GLU A 1 82 ? -0.937 3.522 11.469 1.00 82.00 82 GLU A C 1
ATOM 627 O O . GLU A 1 82 ? -1.518 4.206 12.306 1.00 82.00 82 GLU A O 1
ATOM 632 N N . ASN A 1 83 ? -0.765 3.945 10.214 1.00 80.44 83 ASN A N 1
ATOM 633 C CA . ASN A 1 83 ? -1.170 5.277 9.752 1.00 80.44 83 ASN A CA 1
ATOM 634 C C . ASN A 1 83 ? -2.687 5.506 9.823 1.00 80.44 83 ASN A C 1
ATOM 636 O O . ASN A 1 83 ? -3.152 6.643 9.914 1.00 80.44 83 ASN A O 1
ATOM 640 N N . ALA A 1 84 ? -3.480 4.439 9.719 1.00 76.00 84 ALA A N 1
ATOM 641 C CA . ALA A 1 84 ? -4.930 4.521 9.821 1.00 76.00 84 ALA A CA 1
ATOM 642 C C . ALA A 1 84 ? -5.423 4.494 11.272 1.00 76.00 84 ALA A C 1
ATOM 644 O O . ALA A 1 84 ? -6.587 4.826 11.491 1.00 76.00 84 ALA A O 1
ATOM 645 N N . ARG A 1 85 ? -4.577 4.123 12.241 1.00 79.75 85 ARG A N 1
ATOM 646 C CA . ARG A 1 85 ? -4.972 3.854 13.627 1.00 79.75 85 ARG A CA 1
ATOM 647 C C . ARG A 1 85 ? -5.699 5.028 14.263 1.00 79.75 85 ARG A C 1
ATOM 649 O O . ARG A 1 85 ? -6.836 4.856 14.677 1.00 79.75 85 ARG A O 1
ATOM 656 N N . ASP A 1 86 ? -5.121 6.225 14.214 1.00 80.94 86 ASP A N 1
ATOM 657 C CA . ASP A 1 86 ? -5.736 7.420 14.807 1.00 80.94 86 ASP A CA 1
ATOM 658 C C . ASP A 1 86 ? -7.103 7.740 14.187 1.00 80.94 86 ASP A C 1
ATOM 660 O O . ASP A 1 86 ? -8.039 8.148 14.875 1.00 80.94 86 ASP A O 1
ATOM 664 N N . ARG A 1 87 ? -7.248 7.523 12.873 1.00 77.31 87 ARG A N 1
ATOM 665 C CA . ARG A 1 87 ? -8.516 7.741 12.161 1.00 77.31 87 ARG A CA 1
ATOM 666 C C . ARG A 1 87 ? -9.552 6.684 12.520 1.00 77.31 87 ARG A C 1
ATOM 668 O O . ARG A 1 87 ? -10.721 7.017 12.675 1.00 77.31 87 ARG A O 1
ATOM 675 N N . VAL A 1 88 ? -9.131 5.426 12.634 1.00 76.00 88 VAL A N 1
ATOM 676 C CA . VAL A 1 88 ? -9.994 4.323 13.066 1.00 76.00 88 VAL A CA 1
ATOM 677 C C . VAL A 1 88 ? -10.449 4.562 14.504 1.00 76.00 88 VAL A C 1
ATOM 679 O O . VAL A 1 88 ? -11.646 4.512 14.758 1.00 76.00 88 VAL A O 1
ATOM 682 N N . ASP A 1 89 ? -9.542 4.926 15.409 1.00 80.81 89 ASP A N 1
ATOM 683 C CA . ASP A 1 89 ? -9.853 5.234 16.807 1.00 80.81 89 ASP A CA 1
ATOM 684 C C . ASP A 1 89 ? -10.815 6.426 16.927 1.00 80.81 89 ASP A C 1
ATOM 686 O O . ASP A 1 89 ? -11.739 6.397 17.740 1.00 80.81 89 ASP A O 1
ATOM 690 N N . ALA A 1 90 ? -10.652 7.458 16.092 1.00 82.25 90 ALA A N 1
ATOM 691 C CA . ALA A 1 90 ? -11.569 8.596 16.049 1.00 82.25 90 ALA A CA 1
ATOM 692 C C . ALA A 1 90 ? -12.986 8.197 15.603 1.00 82.25 90 ALA A C 1
ATOM 694 O O . ALA A 1 90 ? -13.962 8.635 16.211 1.00 82.25 90 ALA A O 1
ATOM 695 N N . VAL A 1 91 ? -13.108 7.350 14.575 1.00 78.56 91 VAL A N 1
ATOM 696 C CA . VAL A 1 91 ? -14.407 6.802 14.151 1.00 78.56 91 VAL A CA 1
ATOM 697 C C . VAL A 1 91 ? -15.006 5.954 15.270 1.00 78.56 91 VAL A C 1
ATOM 699 O O . VAL A 1 91 ? -16.170 6.131 15.602 1.00 78.56 91 VAL A O 1
ATOM 702 N N . ILE A 1 92 ? -14.202 5.100 15.909 1.00 76.25 92 ILE A N 1
ATOM 703 C CA . ILE A 1 92 ? -14.646 4.254 17.020 1.00 76.25 92 ILE A CA 1
ATOM 704 C C . ILE A 1 92 ? -15.216 5.088 18.169 1.00 76.25 92 ILE A C 1
ATOM 706 O O . ILE A 1 92 ? -16.311 4.795 18.635 1.00 76.25 92 ILE A O 1
ATOM 710 N N . ARG A 1 93 ? -14.505 6.131 18.616 1.00 82.19 93 ARG A N 1
ATOM 711 C CA . ARG A 1 93 ? -14.989 7.009 19.695 1.00 82.19 93 ARG A CA 1
ATOM 712 C C . ARG A 1 93 ? -16.299 7.688 19.322 1.00 82.19 93 ARG A C 1
ATOM 714 O O . ARG A 1 93 ? -17.229 7.652 20.115 1.00 82.19 93 ARG A O 1
ATOM 721 N N . ARG A 1 94 ? -16.391 8.229 18.104 1.00 80.94 94 ARG A N 1
ATOM 722 C CA . ARG A 1 94 ? -17.608 8.889 17.625 1.00 80.94 94 ARG A CA 1
ATOM 723 C C . ARG A 1 94 ? -18.815 7.952 17.613 1.00 80.94 94 ARG A C 1
ATOM 725 O O . ARG A 1 94 ? -19.887 8.373 18.014 1.00 80.94 94 ARG A O 1
ATOM 732 N N . GLU A 1 95 ? -18.646 6.708 17.175 1.00 76.50 95 GLU A N 1
ATOM 733 C CA . GLU A 1 95 ? -19.736 5.721 17.161 1.00 76.50 95 GLU A CA 1
ATOM 734 C C . GLU A 1 95 ? -20.134 5.240 18.570 1.00 76.50 95 GLU A C 1
ATOM 736 O O . GLU A 1 95 ? -21.251 4.778 18.757 1.00 76.50 95 GLU A O 1
ATOM 741 N N . MET A 1 96 ? -19.242 5.341 19.564 1.00 75.62 96 MET A N 1
ATOM 742 C CA . MET A 1 96 ? -19.511 4.956 20.961 1.00 75.62 96 MET A CA 1
ATOM 743 C C . MET A 1 96 ? -20.102 6.093 21.814 1.00 75.62 96 MET A C 1
ATOM 745 O O . MET A 1 96 ? -20.545 5.841 22.932 1.00 75.62 96 MET A O 1
ATOM 749 N N . GLU A 1 97 ? -20.055 7.333 21.324 1.00 77.62 97 GLU A N 1
ATOM 750 C CA . GLU A 1 97 ? -20.689 8.512 21.937 1.00 77.62 97 GLU A CA 1
ATOM 751 C C . GLU A 1 97 ? -22.144 8.724 21.467 1.00 77.62 97 GLU A C 1
ATOM 753 O O . GLU A 1 97 ? -22.837 9.580 22.020 1.00 77.62 97 GLU A O 1
ATOM 758 N N . LEU A 1 98 ? -22.589 7.973 20.451 1.00 59.91 98 LEU A N 1
ATOM 759 C CA . LEU A 1 98 ? -23.965 7.943 19.933 1.00 59.91 98 LEU A CA 1
ATOM 760 C C . LEU A 1 98 ? -24.866 7.021 20.766 1.00 59.91 98 LEU A C 1
ATOM 762 O O . LEU A 1 98 ? -26.061 7.371 20.900 1.00 59.91 98 LEU A O 1
#